Protein AF-A0A926FMB8-F1 (afdb_monomer_lite)

Foldseek 3Di:
DDQDPQAFPPVQADPVLVVLLVVLLVVLLQFFPAWDDDPFAIKTKGFPDPVNVVSLVSNCVSVCSGRVQWDWDWADDPPDRIIIITIGGPPPNRVVCVVSVVSSHVSNVPDQWDKDQQDLVCLVVACVLCVPVPDDPPCVSVCSRVKIFTDHPNHTDDIDD

Secondary structure (DSSP, 8-state):
-----SS--TTSS-HHHHHHHHHHHHHHHHH--EEEEETTEEEEEEE--HHHHHHHHHHHHHHHHHSTT-EEEEEE-TT-SEEEEEEE-STTHHHHHHHHHHHHHHGGGTTT-EEEEP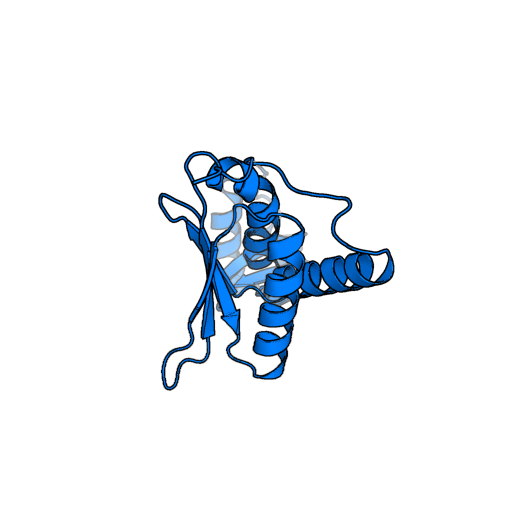PGGGHHHHHHHHTTS----TTTGGGGGG-EEEEETTEEEEEE-

Structure (mmCIF, N/CA/C/O backbone):
data_AF-A0A926FMB8-F1
#
_entry.id   AF-A0A926FMB8-F1
#
loop_
_atom_site.group_PDB
_atom_site.id
_atom_site.type_symbol
_atom_site.label_atom_id
_atom_site.label_a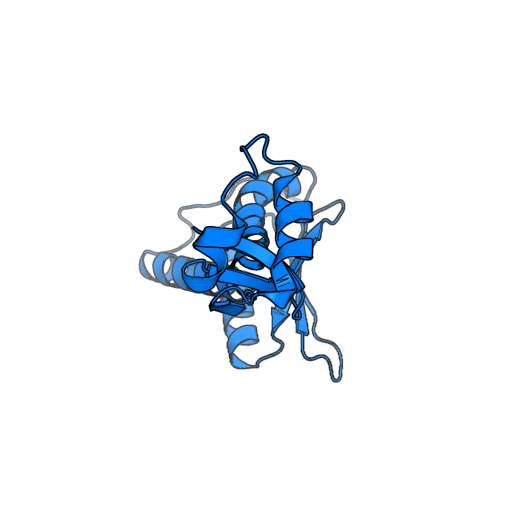lt_id
_atom_site.label_comp_id
_atom_site.label_asym_id
_atom_site.label_entity_id
_atom_site.label_seq_id
_atom_site.pdbx_PDB_ins_code
_atom_site.Cartn_x
_atom_site.Cartn_y
_atom_site.Cartn_z
_atom_site.occupancy
_atom_site.B_iso_or_equiv
_atom_site.auth_seq_id
_atom_site.auth_comp_id
_atom_site.auth_asym_id
_atom_site.auth_atom_id
_atom_site.pdbx_PDB_model_num
ATOM 1 N N . MET A 1 1 ? -21.311 8.962 21.527 1.00 39.84 1 MET A N 1
ATOM 2 C CA . MET A 1 1 ? -20.317 8.255 20.694 1.00 39.84 1 MET A CA 1
ATOM 3 C C . MET A 1 1 ? -19.155 9.208 20.516 1.00 39.84 1 MET A C 1
ATOM 5 O O . MET A 1 1 ? -19.338 10.227 19.864 1.00 39.84 1 MET A O 1
ATOM 9 N N . SER A 1 2 ? -18.034 8.979 21.199 1.00 44.12 2 SER A N 1
ATOM 10 C CA . SER A 1 2 ? -16.868 9.854 21.060 1.00 44.12 2 SER A CA 1
ATOM 11 C C . SER A 1 2 ? -16.324 9.702 19.646 1.00 44.12 2 SER A C 1
ATOM 13 O O . SER A 1 2 ? -15.881 8.618 19.276 1.00 44.12 2 SER A O 1
ATOM 15 N N . ALA A 1 3 ? -16.427 10.758 18.842 1.00 62.28 3 ALA A N 1
ATOM 16 C CA . ALA A 1 3 ? -15.776 10.816 17.545 1.00 62.28 3 ALA A CA 1
ATOM 17 C C . ALA A 1 3 ? -14.263 10.739 17.785 1.00 62.28 3 ALA A C 1
ATOM 19 O O . ALA A 1 3 ? -13.701 11.625 18.432 1.00 62.28 3 ALA A O 1
ATOM 20 N N . SER A 1 4 ? -13.617 9.664 17.324 1.00 67.12 4 SER A N 1
ATOM 21 C CA . SER A 1 4 ? -12.155 9.627 17.263 1.00 67.12 4 SER A CA 1
ATOM 22 C C . SER A 1 4 ? -11.691 10.846 16.464 1.00 67.12 4 SER A C 1
ATOM 24 O O . SER A 1 4 ? -12.266 11.114 15.403 1.00 67.12 4 SER A O 1
ATOM 26 N N . PRO A 1 5 ? -10.696 11.605 16.950 1.00 83.31 5 PRO A N 1
ATOM 27 C CA . PRO A 1 5 ? -10.167 12.721 16.185 1.00 83.31 5 PRO A CA 1
ATOM 28 C C . PRO A 1 5 ? -9.643 12.211 14.837 1.00 83.31 5 PRO A C 1
ATOM 30 O O . PRO A 1 5 ? -9.076 11.120 14.757 1.00 83.31 5 PRO A O 1
ATOM 33 N N . LEU A 1 6 ? -9.819 13.014 13.786 1.00 90.19 6 LEU A N 1
ATOM 34 C CA . LEU A 1 6 ? -9.215 12.799 12.466 1.00 90.19 6 LEU A CA 1
ATOM 35 C C . LEU A 1 6 ? -7.712 13.096 12.530 1.00 90.19 6 LEU A C 1
ATOM 37 O O . LEU A 1 6 ? -7.229 14.086 11.987 1.00 90.19 6 LEU A O 1
ATOM 41 N N . ALA A 1 7 ? -6.990 12.283 13.291 1.00 89.56 7 ALA A N 1
ATOM 42 C CA . ALA A 1 7 ? -5.566 12.425 13.529 1.00 89.56 7 ALA A CA 1
ATOM 43 C C . ALA A 1 7 ? -4.957 11.068 13.876 1.00 89.56 7 ALA A C 1
ATOM 45 O O . ALA A 1 7 ? -5.558 10.267 14.599 1.00 89.56 7 ALA A O 1
ATOM 46 N N . CYS A 1 8 ? -3.744 10.829 13.385 1.00 90.81 8 CYS A N 1
ATOM 47 C CA . CYS A 1 8 ? -2.988 9.648 13.764 1.00 90.81 8 CYS A CA 1
ATOM 48 C C . CYS A 1 8 ? -2.293 9.860 15.120 1.00 90.81 8 CYS A C 1
ATOM 50 O O . CYS A 1 8 ? -1.766 10.928 15.434 1.00 90.81 8 CYS A O 1
ATOM 52 N N . ARG A 1 9 ? -2.300 8.811 15.932 1.00 93.38 9 ARG A N 1
ATOM 53 C CA . ARG A 1 9 ? -1.596 8.637 17.195 1.00 93.38 9 ARG A CA 1
ATOM 54 C C . ARG A 1 9 ? -0.198 8.094 16.923 1.00 93.38 9 ARG A C 1
ATOM 56 O O . ARG A 1 9 ? 0.050 6.892 16.992 1.00 93.38 9 ARG A O 1
ATOM 63 N N . LEU A 1 10 ? 0.727 8.995 16.608 1.00 87.81 10 LEU A N 1
ATOM 64 C CA . LEU A 1 10 ? 2.100 8.628 16.241 1.00 87.81 10 LEU A CA 1
ATOM 65 C C . LEU A 1 10 ? 2.864 7.919 17.369 1.00 87.81 10 LEU A C 1
ATOM 67 O O . LEU A 1 10 ? 3.842 7.230 17.101 1.00 87.81 10 LEU A O 1
ATOM 71 N N . ASP A 1 11 ? 2.422 8.062 18.617 1.00 91.81 11 ASP A N 1
ATOM 72 C CA . ASP A 1 11 ? 2.970 7.421 19.811 1.00 91.81 11 ASP A CA 1
ATOM 73 C C . ASP A 1 11 ? 2.377 6.028 20.098 1.00 91.81 11 ASP A C 1
ATOM 75 O O . ASP A 1 11 ? 2.880 5.330 20.974 1.00 91.81 11 ASP A O 1
ATOM 79 N N . ALA A 1 12 ? 1.350 5.595 19.355 1.00 94.69 12 ALA A N 1
ATOM 80 C CA . ALA A 1 12 ? 0.618 4.358 19.635 1.00 94.69 12 ALA A CA 1
ATOM 81 C C . ALA A 1 12 ? 1.416 3.071 19.381 1.00 94.69 12 ALA A C 1
ATOM 83 O O . ALA A 1 12 ? 1.035 2.017 19.896 1.00 94.69 12 ALA A O 1
ATOM 84 N N . LEU A 1 13 ? 2.483 3.143 18.583 1.00 96.44 13 LEU A N 1
ATOM 85 C CA . LEU A 1 13 ? 3.352 2.017 18.240 1.00 96.44 13 LEU A CA 1
ATOM 86 C C . LEU A 1 13 ? 4.707 2.147 18.949 1.00 96.44 13 LEU A C 1
ATOM 88 O O . LEU A 1 13 ? 5.266 3.237 19.029 1.00 96.44 13 LEU A O 1
ATOM 92 N N . GLY A 1 14 ? 5.269 1.047 19.444 1.00 96.94 14 GLY A N 1
ATOM 93 C CA . GLY A 1 14 ? 6.644 0.990 19.950 1.00 96.94 14 GLY A CA 1
ATOM 94 C C . GLY A 1 14 ? 7.697 1.054 18.828 1.00 96.94 14 GLY A C 1
ATOM 95 O O . GLY A 1 14 ? 7.356 0.998 17.649 1.00 96.94 14 GLY A O 1
ATOM 96 N N . PRO A 1 15 ? 9.002 1.155 19.146 1.00 96.19 15 PRO A N 1
ATOM 97 C CA . PRO A 1 15 ? 10.061 1.208 18.130 1.00 96.19 15 PRO A CA 1
ATOM 98 C C . PRO A 1 15 ? 10.096 -0.004 17.186 1.00 96.19 15 PRO A C 1
ATOM 100 O O . PRO A 1 15 ? 10.298 0.161 15.987 1.00 96.19 15 PRO A O 1
ATOM 103 N N . GLU A 1 16 ? 9.890 -1.214 17.709 1.00 97.00 16 GLU A N 1
ATOM 104 C CA . GLU A 1 16 ? 9.829 -2.441 16.900 1.00 97.00 16 GLU A CA 1
ATOM 105 C C . GLU A 1 16 ? 8.580 -2.489 16.027 1.00 97.00 16 GLU A C 1
ATOM 107 O O . GLU A 1 16 ? 8.675 -2.752 14.832 1.00 97.00 16 GLU A O 1
ATOM 112 N N . GLU A 1 17 ? 7.430 -2.140 16.599 1.00 97.50 17 GLU A N 1
ATOM 113 C CA . GLU A 1 17 ? 6.160 -2.064 15.878 1.00 97.50 17 GLU A CA 1
ATOM 114 C C . GLU A 1 17 ? 6.215 -1.024 14.755 1.00 97.50 17 GLU A C 1
ATOM 116 O O . GLU A 1 17 ? 5.743 -1.297 13.660 1.00 97.50 17 GLU A O 1
ATOM 121 N N . ARG A 1 18 ? 6.856 0.133 14.978 1.00 96.44 18 ARG A N 1
ATOM 122 C CA . ARG A 1 18 ? 7.098 1.142 13.934 1.00 96.44 18 ARG A CA 1
ATOM 123 C C . ARG A 1 18 ? 7.975 0.611 12.802 1.00 96.44 18 ARG A C 1
ATOM 125 O O . ARG A 1 18 ? 7.697 0.898 11.643 1.00 96.44 18 ARG A O 1
ATOM 132 N N . ARG A 1 19 ? 9.021 -0.166 13.113 1.00 96.75 19 ARG A N 1
ATOM 133 C CA . ARG A 1 19 ? 9.862 -0.803 12.083 1.00 96.75 19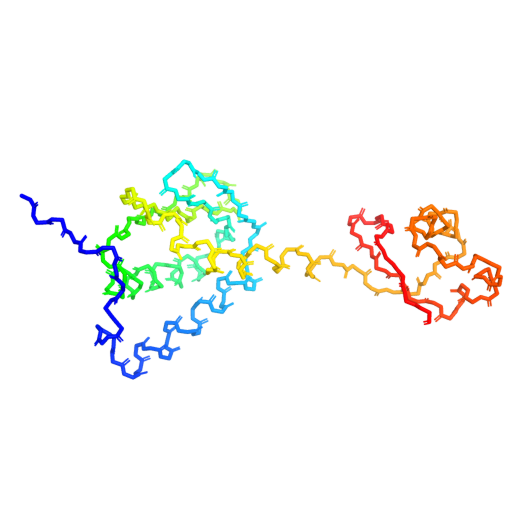 ARG A CA 1
ATOM 134 C C . ARG A 1 19 ? 9.066 -1.813 11.263 1.00 96.75 19 ARG A C 1
ATOM 136 O O . ARG A 1 19 ? 9.132 -1.767 10.040 1.00 96.75 19 ARG A O 1
ATOM 143 N N . ARG A 1 20 ? 8.295 -2.678 11.928 1.00 97.19 20 ARG A N 1
ATOM 144 C CA . ARG A 1 20 ? 7.443 -3.668 11.258 1.00 97.19 20 ARG A CA 1
ATOM 145 C C . ARG A 1 20 ? 6.349 -3.002 10.426 1.00 97.19 20 ARG A C 1
ATOM 147 O O . ARG A 1 20 ? 6.108 -3.414 9.301 1.00 97.19 20 ARG A O 1
ATOM 154 N N . HIS A 1 21 ? 5.725 -1.948 10.946 1.00 96.31 21 HIS A N 1
ATOM 155 C CA . HIS A 1 21 ? 4.736 -1.153 10.220 1.00 96.31 21 HIS A CA 1
ATOM 156 C C . HIS A 1 21 ? 5.332 -0.548 8.946 1.00 96.31 21 HIS A C 1
ATOM 158 O O . HIS A 1 21 ? 4.766 -0.736 7.877 1.00 96.31 21 HIS A O 1
ATOM 164 N N . ALA A 1 22 ? 6.509 0.079 9.029 1.00 94.19 22 ALA A N 1
ATOM 165 C CA . ALA A 1 22 ? 7.190 0.644 7.864 1.00 94.19 22 ALA A CA 1
ATOM 166 C C . ALA A 1 22 ? 7.583 -0.420 6.820 1.00 94.19 22 ALA A C 1
ATOM 168 O O . ALA A 1 22 ? 7.447 -0.184 5.620 1.00 94.19 22 ALA A O 1
ATOM 169 N N . GLU A 1 23 ? 8.050 -1.591 7.264 1.00 96.31 23 GLU A N 1
ATOM 170 C CA . GLU A 1 23 ? 8.334 -2.733 6.386 1.00 96.31 23 GLU A CA 1
ATOM 171 C C . GLU A 1 23 ? 7.071 -3.183 5.640 1.00 96.31 23 GLU A C 1
ATOM 173 O O . GLU A 1 23 ? 7.076 -3.268 4.415 1.00 96.31 23 GLU A O 1
ATOM 178 N N . LEU A 1 24 ? 5.974 -3.400 6.367 1.00 96.44 24 LEU A N 1
ATOM 179 C CA . LEU A 1 24 ? 4.701 -3.833 5.800 1.00 96.44 24 LEU A CA 1
ATOM 180 C C . LEU A 1 24 ? 4.094 -2.798 4.844 1.00 96.44 24 LEU A C 1
ATOM 182 O O . LEU A 1 24 ? 3.609 -3.174 3.778 1.00 96.44 24 LEU A O 1
ATOM 186 N N . THR A 1 25 ? 4.167 -1.506 5.181 1.00 93.75 25 THR A N 1
ATOM 187 C CA . THR A 1 25 ? 3.752 -0.409 4.291 1.00 93.75 25 THR A CA 1
ATOM 188 C C . THR A 1 25 ? 4.519 -0.473 2.974 1.00 93.75 25 THR A C 1
ATOM 190 O O . THR A 1 25 ? 3.909 -0.454 1.908 1.00 93.75 25 THR A O 1
ATOM 193 N N . ARG A 1 26 ? 5.846 -0.647 3.023 1.00 91.81 26 ARG A N 1
ATOM 194 C CA . ARG A 1 26 ? 6.670 -0.781 1.814 1.00 91.81 26 ARG A CA 1
ATOM 195 C C . ARG A 1 26 ? 6.299 -2.021 1.000 1.00 91.81 26 ARG A C 1
ATOM 197 O O . ARG A 1 26 ? 6.250 -1.956 -0.226 1.00 91.81 26 ARG A O 1
ATOM 204 N N . THR A 1 27 ? 6.041 -3.152 1.653 1.00 91.81 27 THR A N 1
ATOM 205 C CA . THR A 1 27 ? 5.599 -4.368 0.956 1.00 91.81 27 THR A CA 1
ATOM 206 C C . THR A 1 27 ? 4.256 -4.136 0.256 1.00 91.81 27 THR A C 1
ATOM 208 O O . THR A 1 27 ? 4.101 -4.531 -0.899 1.00 91.81 27 THR A O 1
ATOM 211 N N . LEU A 1 28 ? 3.311 -3.441 0.903 1.00 92.00 28 LEU A N 1
ATOM 212 C CA . LEU A 1 28 ? 2.042 -3.036 0.291 1.00 92.00 28 LEU A CA 1
ATOM 213 C C . LEU A 1 28 ? 2.248 -2.111 -0.914 1.00 92.00 28 LEU A C 1
ATOM 215 O O . LEU A 1 28 ? 1.647 -2.354 -1.955 1.00 92.00 28 LEU A O 1
ATOM 219 N N . GLU A 1 29 ? 3.127 -1.114 -0.818 1.00 89.44 29 GLU A N 1
ATOM 220 C CA . GLU A 1 29 ? 3.469 -0.207 -1.928 1.00 89.44 29 GLU A CA 1
ATOM 221 C C . GLU A 1 29 ? 4.018 -0.928 -3.149 1.00 89.44 29 GLU A C 1
ATOM 223 O O . GLU A 1 29 ? 3.556 -0.682 -4.264 1.00 89.44 29 GLU A O 1
ATOM 228 N N . VAL A 1 30 ? 4.962 -1.842 -2.943 1.00 86.94 30 VAL A N 1
ATOM 229 C CA . VAL A 1 30 ? 5.611 -2.574 -4.037 1.00 86.94 30 VAL A CA 1
ATOM 230 C C . VAL A 1 30 ? 4.666 -3.591 -4.674 1.00 86.94 30 VAL A C 1
ATOM 232 O O . VAL A 1 30 ? 4.733 -3.840 -5.873 1.00 86.94 30 VAL A O 1
ATOM 235 N N . ARG A 1 31 ? 3.788 -4.216 -3.884 1.00 89.62 31 ARG A N 1
ATOM 236 C CA . ARG A 1 31 ? 2.964 -5.337 -4.359 1.00 89.62 31 ARG A CA 1
ATOM 237 C C . ARG A 1 31 ? 1.518 -4.974 -4.674 1.00 89.62 31 ARG A C 1
ATOM 239 O O . ARG A 1 31 ? 0.791 -5.830 -5.183 1.00 89.62 31 ARG A O 1
ATOM 246 N N . ALA A 1 32 ? 1.086 -3.746 -4.397 1.00 90.19 32 ALA A N 1
ATOM 247 C CA . ALA A 1 32 ? -0.235 -3.266 -4.778 1.00 90.19 32 ALA A CA 1
ATOM 248 C C . ALA A 1 32 ? -0.450 -3.399 -6.296 1.00 90.19 32 ALA A C 1
ATOM 250 O O . ALA A 1 32 ? 0.348 -2.967 -7.122 1.00 90.19 32 ALA A O 1
ATOM 251 N N . LEU A 1 33 ? -1.578 -3.994 -6.673 1.00 87.44 33 LEU A N 1
ATOM 252 C CA . LEU A 1 33 ? -1.967 -4.239 -8.062 1.00 87.44 33 LEU A CA 1
ATOM 253 C C . LEU A 1 33 ? -2.744 -3.071 -8.667 1.00 87.44 33 LEU A C 1
ATOM 255 O O . LEU A 1 33 ? -2.954 -3.037 -9.881 1.00 87.44 33 LEU A O 1
ATOM 259 N N . GLY A 1 34 ? -3.212 -2.147 -7.832 1.00 86.56 34 GLY A N 1
ATOM 260 C CA . GLY A 1 34 ? -3.955 -0.962 -8.231 1.00 86.56 34 GLY A CA 1
ATOM 261 C C . GLY A 1 34 ? -4.692 -0.321 -7.063 1.00 86.56 34 GLY A C 1
ATOM 262 O O . GLY A 1 34 ? -4.881 -0.937 -6.017 1.00 86.56 34 GLY A O 1
ATOM 263 N N . VAL A 1 35 ? -5.118 0.921 -7.275 1.00 91.25 35 VAL A N 1
ATOM 264 C CA . VAL A 1 35 ? -5.899 1.700 -6.316 1.00 91.25 35 VAL A CA 1
ATOM 265 C C . VAL A 1 35 ? -7.124 2.264 -7.024 1.00 91.25 35 VAL A C 1
ATOM 267 O O . VAL A 1 35 ? -7.010 2.805 -8.123 1.00 91.25 35 VAL A O 1
ATOM 270 N N . GLU A 1 36 ? -8.275 2.168 -6.374 1.00 91.81 36 GLU A N 1
ATOM 271 C CA . GLU A 1 36 ? -9.530 2.799 -6.771 1.00 91.81 36 GLU A CA 1
ATOM 272 C C . GLU A 1 36 ? -9.974 3.793 -5.689 1.00 91.81 36 GLU A C 1
ATOM 274 O O . GLU A 1 36 ? -9.867 3.516 -4.492 1.00 91.81 36 GLU A O 1
ATOM 279 N N . GLU A 1 37 ? -10.466 4.965 -6.095 1.00 94.44 37 GLU A N 1
ATOM 280 C CA . GLU A 1 37 ? -11.035 5.936 -5.161 1.00 94.44 37 GLU A CA 1
ATOM 281 C C . GLU A 1 37 ? -12.498 5.615 -4.840 1.00 94.44 37 GLU A C 1
ATOM 283 O O . GLU A 1 37 ? -13.312 5.418 -5.737 1.00 94.44 37 GLU A O 1
ATOM 288 N N . LEU A 1 38 ? -12.858 5.692 -3.561 1.00 94.12 38 LEU A N 1
ATOM 289 C CA . LEU A 1 38 ? -14.242 5.678 -3.089 1.00 94.12 38 LEU A CA 1
ATOM 290 C C . LEU A 1 38 ? -14.666 7.083 -2.631 1.00 94.12 38 LEU A C 1
ATOM 292 O O . LEU A 1 38 ? -13.805 7.938 -2.395 1.00 94.12 38 LEU A O 1
ATOM 296 N N . PRO A 1 39 ? -15.970 7.367 -2.460 1.00 93.81 39 PRO A N 1
ATOM 297 C CA . PRO A 1 39 ? -16.420 8.629 -1.869 1.00 93.81 39 PRO A CA 1
ATOM 298 C C . PRO A 1 39 ? -15.845 8.892 -0.467 1.00 93.81 39 PRO A C 1
ATOM 300 O O . PRO A 1 39 ? -15.546 10.035 -0.135 1.00 93.81 39 PRO A O 1
ATOM 303 N N . ASP A 1 40 ? -15.645 7.840 0.327 1.00 92.94 40 ASP A N 1
ATOM 304 C CA . ASP A 1 40 ? -15.241 7.874 1.738 1.00 92.94 40 ASP A CA 1
ATOM 305 C C . ASP A 1 40 ? -13.856 7.250 2.005 1.00 92.94 40 ASP A C 1
ATOM 307 O O . ASP A 1 40 ? -13.483 7.020 3.159 1.00 92.94 40 ASP A O 1
ATOM 311 N N . GLY A 1 41 ? -13.077 6.969 0.956 1.00 95.44 41 GLY A N 1
ATOM 312 C CA . GLY A 1 41 ? -11.789 6.297 1.102 1.00 95.44 41 GLY A CA 1
ATOM 313 C C . GLY A 1 41 ? -11.226 5.735 -0.197 1.00 95.44 41 GLY A C 1
ATOM 314 O O . GLY A 1 41 ? -11.344 6.358 -1.253 1.00 95.44 41 GLY A O 1
ATOM 315 N N . PHE A 1 42 ? -10.602 4.562 -0.108 1.00 95.94 42 PHE A N 1
ATOM 316 C CA . PHE A 1 42 ? -9.907 3.899 -1.209 1.00 95.94 42 PHE A CA 1
ATOM 317 C C . PHE A 1 42 ? -10.035 2.374 -1.131 1.00 95.94 42 PHE A C 1
ATOM 319 O O . PHE A 1 42 ? -10.205 1.800 -0.052 1.00 95.94 42 PHE A O 1
ATOM 326 N N . VAL A 1 43 ? -9.897 1.717 -2.281 1.00 95.00 43 VAL A N 1
ATOM 327 C CA . VAL A 1 43 ? -9.681 0.271 -2.391 1.00 95.00 43 VAL A CA 1
ATOM 328 C C . VAL A 1 43 ? -8.311 0.033 -2.999 1.00 95.00 43 VAL A C 1
ATOM 330 O O . VAL A 1 43 ? -8.009 0.552 -4.068 1.00 95.00 43 VAL A O 1
ATOM 333 N N . VAL A 1 44 ? -7.493 -0.773 -2.336 1.00 93.75 44 VAL A N 1
ATOM 334 C CA . VAL A 1 44 ? -6.202 -1.239 -2.837 1.00 93.75 44 VAL A CA 1
ATOM 335 C C . VAL A 1 44 ? -6.359 -2.699 -3.243 1.00 93.75 44 VAL A C 1
ATOM 337 O O . VAL A 1 44 ? -6.679 -3.556 -2.421 1.00 93.75 44 VAL A O 1
ATOM 340 N N . ALA A 1 45 ? -6.157 -2.992 -4.523 1.00 92.50 45 ALA A N 1
ATOM 341 C CA . ALA A 1 45 ? -6.103 -4.362 -5.010 1.00 92.50 45 ALA A CA 1
ATOM 342 C C . ALA A 1 45 ? -4.733 -4.961 -4.676 1.00 92.50 45 ALA A C 1
ATOM 344 O O . ALA A 1 45 ? -3.706 -4.359 -4.977 1.00 92.50 45 ALA A O 1
ATOM 345 N N . ILE A 1 46 ? -4.709 -6.157 -4.097 1.00 92.75 46 ILE A N 1
ATOM 346 C CA . ILE A 1 46 ? -3.492 -6.861 -3.679 1.00 92.75 46 ILE A CA 1
ATOM 347 C C . ILE A 1 46 ? -3.504 -8.324 -4.156 1.00 92.75 46 ILE A C 1
ATOM 349 O O . ILE A 1 46 ? -4.585 -8.865 -4.394 1.00 92.75 46 ILE A O 1
ATOM 353 N N . PRO A 1 47 ? -2.350 -8.998 -4.323 1.00 91.81 47 PRO A N 1
ATOM 354 C CA . PRO A 1 47 ? -2.302 -10.434 -4.595 1.00 91.81 47 PRO A CA 1
ATOM 355 C C . PRO A 1 47 ? -2.999 -11.250 -3.500 1.00 91.81 47 PRO A C 1
ATOM 357 O O . PRO A 1 47 ? -2.799 -10.999 -2.313 1.00 91.81 47 PRO A O 1
ATOM 360 N N . ALA A 1 48 ? -3.781 -12.262 -3.884 1.00 91.75 48 ALA A N 1
ATOM 361 C CA . ALA A 1 48 ? -4.447 -13.174 -2.944 1.00 91.75 48 ALA A CA 1
ATOM 362 C C . ALA A 1 48 ? -3.526 -14.321 -2.475 1.00 91.75 48 ALA A C 1
ATOM 364 O O . ALA A 1 48 ? -3.938 -15.474 -2.360 1.00 91.75 48 ALA A O 1
ATOM 365 N N . GLU A 1 49 ? -2.253 -14.019 -2.236 1.00 92.19 49 GLU A N 1
ATOM 366 C CA . GLU A 1 49 ? -1.271 -14.982 -1.737 1.00 92.19 49 GLU A CA 1
ATOM 367 C C . GLU A 1 49 ? -1.367 -15.069 -0.212 1.00 92.19 49 GLU A C 1
ATOM 369 O O . GLU A 1 49 ? -1.396 -14.048 0.471 1.00 92.19 49 GLU A O 1
ATOM 374 N N . ALA A 1 50 ? -1.392 -16.282 0.348 1.00 91.56 50 ALA A N 1
ATOM 375 C CA . ALA A 1 50 ? -1.656 -16.479 1.777 1.00 91.56 50 ALA A CA 1
ATOM 376 C C . ALA A 1 50 ? -0.682 -15.725 2.702 1.00 91.56 50 ALA A C 1
ATOM 378 O O . ALA A 1 50 ? -1.081 -15.276 3.773 1.00 91.56 50 ALA A O 1
ATOM 379 N N . GLU A 1 51 ? 0.587 -15.600 2.311 1.00 93.12 51 GLU A N 1
ATOM 380 C CA . GLU A 1 51 ? 1.584 -14.818 3.049 1.00 93.12 51 GLU A CA 1
ATOM 381 C C . GLU A 1 51 ? 1.290 -13.322 2.982 1.00 93.12 51 GLU A C 1
ATOM 383 O O . GLU A 1 51 ? 1.223 -12.667 4.018 1.00 93.12 51 GLU A O 1
ATOM 388 N N . PHE A 1 52 ? 0.979 -12.810 1.793 1.00 93.38 52 PHE A N 1
ATOM 389 C CA . PHE A 1 52 ? 0.694 -11.394 1.621 1.00 93.38 52 PHE A CA 1
ATOM 390 C C . PHE A 1 52 ? -0.615 -10.957 2.290 1.00 93.38 52 PHE A C 1
ATOM 392 O O . PHE A 1 52 ? -0.716 -9.848 2.807 1.00 93.38 52 PHE A O 1
ATOM 399 N N . LEU A 1 53 ? -1.608 -11.847 2.360 1.00 94.19 53 LEU A N 1
ATOM 400 C CA . LEU A 1 53 ? -2.834 -11.605 3.123 1.00 94.19 53 LEU A CA 1
ATOM 401 C C . LEU A 1 53 ? -2.568 -11.498 4.633 1.00 94.19 53 LEU A C 1
ATOM 403 O O . LEU A 1 53 ? -3.225 -10.704 5.304 1.00 94.19 53 LEU A O 1
ATOM 407 N N . ARG A 1 54 ? -1.609 -12.267 5.170 1.00 95.81 54 ARG A N 1
ATOM 408 C CA . ARG A 1 54 ? -1.188 -12.141 6.576 1.00 95.81 54 ARG A CA 1
ATOM 409 C C . ARG A 1 54 ? -0.474 -10.818 6.816 1.00 95.81 54 ARG A C 1
ATOM 411 O O . ARG A 1 54 ? -0.836 -10.116 7.751 1.00 95.81 54 ARG A O 1
ATOM 418 N N . ASP A 1 55 ? 0.450 -10.446 5.935 1.00 96.12 55 ASP A N 1
ATOM 419 C CA . ASP A 1 55 ? 1.132 -9.151 6.001 1.00 96.12 55 ASP A CA 1
ATOM 420 C C . ASP A 1 55 ? 0.139 -7.976 5.947 1.00 96.12 55 ASP A C 1
ATOM 422 O O . ASP A 1 55 ? 0.240 -7.039 6.739 1.00 96.12 55 ASP A O 1
ATOM 426 N N . ALA A 1 56 ? -0.869 -8.040 5.069 1.00 96.06 56 ALA A N 1
ATOM 427 C CA . ALA A 1 56 ? -1.922 -7.029 4.995 1.00 96.06 56 ALA A CA 1
ATOM 428 C C . ALA A 1 56 ? -2.746 -6.952 6.293 1.00 96.06 56 ALA A C 1
ATOM 430 O O . ALA A 1 56 ? -3.051 -5.856 6.764 1.00 96.06 56 ALA A O 1
ATOM 431 N N . ALA A 1 57 ? -3.083 -8.095 6.898 1.00 97.00 57 ALA A N 1
ATOM 432 C CA . ALA A 1 57 ? -3.807 -8.137 8.167 1.00 97.00 57 ALA A CA 1
ATOM 433 C C . ALA A 1 57 ? -2.972 -7.586 9.340 1.00 97.00 57 ALA A C 1
ATOM 435 O O . ALA A 1 57 ? -3.487 -6.803 10.142 1.00 97.00 57 ALA A O 1
ATOM 436 N N . ASP A 1 58 ? -1.685 -7.935 9.416 1.00 97.69 58 ASP A N 1
ATOM 437 C CA . ASP A 1 58 ? -0.750 -7.397 10.412 1.00 97.69 58 ASP A CA 1
ATOM 438 C C . ASP A 1 58 ? -0.613 -5.877 10.268 1.00 97.69 58 ASP A C 1
ATOM 440 O O . ASP A 1 58 ? -0.639 -5.135 11.255 1.00 97.69 58 ASP A O 1
ATOM 444 N N . TRP A 1 59 ? -0.526 -5.399 9.025 1.00 97.75 59 TRP A N 1
ATOM 445 C CA . TRP A 1 59 ? -0.479 -3.977 8.725 1.00 97.75 59 TRP A CA 1
ATOM 446 C C . TRP A 1 59 ? -1.751 -3.265 9.190 1.00 97.75 59 TRP A C 1
ATOM 448 O O . TRP A 1 59 ? -1.650 -2.269 9.901 1.00 97.75 59 TRP A O 1
ATOM 458 N N . MET A 1 60 ? -2.939 -3.805 8.884 1.00 97.19 60 MET A N 1
ATOM 459 C CA . MET A 1 60 ? -4.224 -3.253 9.341 1.00 97.1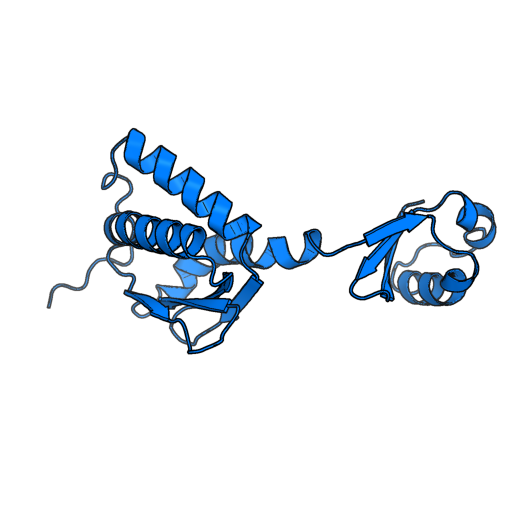9 60 MET A CA 1
ATOM 460 C C . MET A 1 60 ? -4.294 -3.149 10.870 1.00 97.19 60 MET A C 1
ATOM 462 O O . MET A 1 60 ? -4.834 -2.177 11.399 1.00 97.19 60 MET A O 1
ATOM 466 N N . ALA A 1 61 ? -3.751 -4.131 11.596 1.00 97.38 61 ALA A N 1
ATOM 467 C CA . ALA A 1 61 ? -3.742 -4.123 13.057 1.00 97.38 61 ALA A CA 1
ATOM 468 C C . ALA A 1 61 ? -2.850 -3.008 13.636 1.00 97.38 61 ALA A C 1
ATOM 470 O O . ALA A 1 61 ? -3.218 -2.365 14.625 1.00 97.38 61 ALA A O 1
ATOM 471 N N . LEU A 1 62 ? -1.691 -2.755 13.021 1.00 97.50 62 LEU A N 1
ATOM 472 C CA . LEU A 1 62 ? -0.788 -1.664 13.403 1.00 97.50 62 LEU A CA 1
ATOM 473 C C . LEU A 1 62 ? -1.354 -0.300 12.988 1.00 97.50 62 LEU A C 1
ATOM 475 O O . LEU A 1 62 ? -1.408 0.626 13.802 1.00 97.50 62 LEU A O 1
ATOM 479 N N . GLU A 1 63 ? -1.841 -0.194 11.755 1.00 95.81 63 GLU A N 1
ATOM 480 C CA . GLU A 1 63 ? -2.429 1.024 11.205 1.00 95.81 63 GLU A CA 1
ATOM 481 C C . GLU A 1 63 ? -3.691 1.426 11.971 1.00 95.81 63 GLU A C 1
ATOM 483 O O . GLU A 1 63 ? -3.852 2.592 12.301 1.00 95.81 63 GLU A O 1
ATOM 488 N N . GLY A 1 64 ? -4.550 0.487 12.373 1.00 95.31 64 GLY A N 1
ATOM 489 C CA . GLY A 1 64 ? -5.736 0.790 13.180 1.00 95.31 64 GLY A CA 1
ATOM 490 C C . GLY A 1 64 ? -5.419 1.360 14.568 1.00 95.31 64 GLY A C 1
ATOM 491 O O . GLY A 1 64 ? -6.237 2.075 15.147 1.00 95.31 64 GLY A O 1
ATOM 492 N N . ARG A 1 65 ? -4.221 1.101 15.107 1.00 95.94 65 ARG A N 1
ATOM 493 C CA . ARG A 1 65 ? -3.731 1.761 16.330 1.00 95.94 65 ARG A CA 1
ATOM 494 C C . ARG A 1 65 ? -3.145 3.138 16.033 1.00 95.94 65 ARG A C 1
ATOM 496 O O . ARG A 1 65 ? -3.367 4.063 16.816 1.00 95.94 65 ARG A O 1
ATOM 503 N N . CYS A 1 66 ? -2.405 3.258 14.929 1.00 94.56 66 CYS A N 1
ATOM 504 C CA . CYS A 1 66 ? -1.820 4.512 14.467 1.00 94.56 66 CYS A CA 1
ATOM 505 C C . CYS A 1 66 ? -2.908 5.516 14.064 1.00 94.56 66 CYS A C 1
ATOM 507 O O . CYS A 1 66 ? -2.925 6.627 14.565 1.00 94.56 66 CYS A O 1
ATOM 509 N N . CYS A 1 67 ? -3.879 5.134 13.245 1.00 94.25 67 CYS A N 1
ATOM 510 C CA . CYS A 1 67 ? -4.930 5.993 12.711 1.00 94.25 67 CYS A CA 1
ATOM 511 C C . CYS A 1 67 ? -6.314 5.404 13.072 1.00 94.25 67 CYS A C 1
ATOM 513 O O . CYS A 1 67 ? -7.014 4.842 12.228 1.00 94.25 67 CYS A O 1
ATOM 515 N N . PRO A 1 68 ? -6.755 5.547 14.340 1.00 94.44 68 PRO A N 1
ATOM 516 C CA . PRO A 1 68 ? -7.934 4.862 14.894 1.00 94.44 68 PRO A CA 1
ATOM 517 C C . PRO A 1 68 ? -9.288 5.387 14.389 1.00 94.44 68 PRO A C 1
ATOM 519 O O . PRO A 1 68 ? -10.341 4.973 14.872 1.00 94.44 68 PRO A O 1
ATOM 522 N N . PHE A 1 69 ? -9.279 6.345 13.464 1.00 93.12 69 PHE A N 1
ATOM 523 C CA . PHE A 1 69 ? -10.467 6.839 12.767 1.00 93.12 69 PHE A CA 1
ATOM 524 C C . PHE A 1 69 ? -10.759 6.049 11.482 1.00 93.12 69 PHE A C 1
ATOM 526 O O . PHE A 1 69 ? -11.815 6.244 10.880 1.00 93.12 69 PHE A O 1
ATOM 533 N N . LEU A 1 70 ? -9.834 5.189 11.049 1.00 94.81 70 LEU A N 1
ATOM 534 C CA . LEU A 1 70 ? -9.975 4.383 9.846 1.00 94.81 70 LEU A CA 1
ATOM 535 C C . LEU A 1 70 ? -10.731 3.081 10.114 1.00 94.81 70 LEU A C 1
ATOM 537 O O . LEU A 1 70 ? -10.612 2.450 11.165 1.00 94.81 70 LEU A O 1
ATOM 541 N N . ARG A 1 71 ? -11.485 2.663 9.103 1.00 95.88 71 ARG A N 1
ATOM 542 C CA . ARG A 1 71 ? -12.139 1.366 8.992 1.00 95.88 71 ARG A CA 1
ATOM 543 C C . ARG A 1 71 ? -11.479 0.594 7.859 1.00 95.88 71 ARG A C 1
ATOM 545 O O . ARG A 1 71 ? -11.393 1.095 6.735 1.00 95.88 71 ARG A O 1
ATOM 552 N N . PHE A 1 72 ? -11.072 -0.631 8.169 1.00 96.31 72 PHE A N 1
ATOM 553 C CA . PHE A 1 72 ? -10.389 -1.525 7.244 1.00 96.31 72 PHE A CA 1
ATOM 554 C C . PHE A 1 72 ? -11.266 -2.727 6.921 1.00 96.31 72 PHE A C 1
ATOM 556 O O . PHE A 1 72 ? -11.924 -3.277 7.804 1.00 96.31 72 PHE A O 1
ATOM 563 N N . GLU A 1 73 ? -11.235 -3.163 5.669 1.00 96.69 73 GLU A N 1
ATOM 564 C CA . GLU A 1 73 ? -11.845 -4.418 5.236 1.00 96.69 73 GLU A CA 1
ATOM 565 C C . GLU A 1 73 ? -10.868 -5.143 4.322 1.00 96.69 73 GLU A C 1
ATOM 567 O O . GLU A 1 73 ? -10.308 -4.529 3.417 1.00 96.69 73 GLU A O 1
ATOM 572 N N . LEU A 1 74 ? -10.694 -6.444 4.532 1.00 94.94 74 LEU A N 1
ATOM 573 C CA . LEU A 1 74 ? -9.952 -7.304 3.621 1.00 94.94 74 LEU A CA 1
ATOM 574 C C . LEU A 1 74 ? -10.930 -8.306 3.011 1.00 94.94 74 LEU A C 1
ATOM 576 O O . LEU A 1 74 ? -11.460 -9.169 3.709 1.00 94.94 74 LEU A O 1
ATOM 580 N N . VAL A 1 75 ? -11.192 -8.160 1.716 1.00 92.88 75 VAL A N 1
ATOM 581 C CA . VAL A 1 75 ? -12.173 -8.958 0.976 1.00 92.88 75 VAL A CA 1
ATOM 582 C C . VAL A 1 75 ? -11.442 -9.846 -0.023 1.00 92.88 75 VAL A C 1
ATOM 584 O O . VAL A 1 75 ? -10.648 -9.363 -0.827 1.00 92.88 75 VAL A O 1
ATOM 587 N N . PHE A 1 76 ? -11.718 -11.146 0.012 1.00 86.00 76 PHE A N 1
ATOM 588 C CA . PHE A 1 76 ? -11.221 -12.124 -0.952 1.00 86.00 76 PHE A CA 1
ATOM 589 C C . PHE A 1 76 ? -12.403 -12.943 -1.480 1.00 86.00 76 PHE A C 1
ATOM 591 O O . PHE A 1 76 ? -13.230 -13.422 -0.706 1.00 86.00 76 PHE A O 1
ATOM 598 N N . GLU A 1 77 ? -12.504 -13.081 -2.800 1.00 78.56 77 GLU A N 1
ATOM 599 C CA . GLU A 1 77 ? -13.584 -13.829 -3.452 1.00 78.56 77 GLU A CA 1
ATOM 600 C C . GLU A 1 77 ? -13.116 -15.227 -3.878 1.00 78.56 77 GLU A C 1
ATOM 602 O O . GLU A 1 77 ? -11.925 -15.480 -4.079 1.00 78.56 77 GLU A O 1
ATOM 607 N N . ALA A 1 78 ? -14.061 -16.160 -4.015 1.00 71.69 78 ALA A N 1
ATOM 608 C CA . ALA A 1 78 ? -13.757 -17.525 -4.432 1.00 71.69 78 ALA A CA 1
ATOM 609 C C . ALA A 1 78 ? -13.077 -17.540 -5.814 1.00 71.69 78 ALA A C 1
ATOM 611 O O . ALA A 1 78 ? -13.540 -16.890 -6.746 1.00 71.69 78 ALA A O 1
ATOM 612 N N . ALA A 1 79 ? -11.987 -18.304 -5.937 1.00 66.12 79 ALA A N 1
ATOM 613 C CA . ALA A 1 79 ? -11.161 -18.407 -7.147 1.00 66.12 79 ALA A CA 1
ATOM 614 C C . ALA A 1 79 ? -10.514 -17.089 -7.637 1.00 66.12 79 ALA A C 1
ATOM 616 O O . ALA A 1 79 ? -9.948 -17.060 -8.731 1.00 66.12 79 ALA A O 1
ATOM 617 N N . ALA A 1 80 ? -10.538 -16.014 -6.840 1.00 70.25 80 ALA A N 1
ATOM 618 C CA . ALA A 1 80 ? -9.865 -14.770 -7.188 1.00 70.25 80 ALA A CA 1
ATOM 619 C C . ALA A 1 80 ? -8.353 -14.863 -6.922 1.00 70.25 80 ALA A C 1
ATOM 621 O O . ALA A 1 80 ? -7.913 -15.244 -5.840 1.00 70.25 80 ALA A O 1
ATOM 622 N N . SER A 1 81 ? -7.542 -14.442 -7.896 1.00 81.25 81 SER A N 1
ATOM 623 C CA . SER A 1 81 ? -6.090 -14.264 -7.726 1.00 81.25 81 SER A CA 1
ATOM 624 C C . SER A 1 81 ? -5.724 -12.959 -7.003 1.00 81.25 81 SER A C 1
ATOM 626 O O . SER A 1 81 ? -4.546 -12.670 -6.785 1.00 81.25 81 SER A O 1
ATOM 628 N N . ARG A 1 82 ? -6.728 -12.152 -6.640 1.00 89.69 82 ARG A N 1
ATOM 629 C CA . ARG A 1 82 ? -6.583 -10.829 -6.027 1.00 89.69 82 ARG A CA 1
ATOM 630 C C . ARG A 1 82 ? -7.551 -10.669 -4.861 1.00 89.69 82 ARG A C 1
ATOM 632 O O . ARG A 1 82 ? -8.669 -11.172 -4.914 1.00 89.69 82 ARG A O 1
ATOM 639 N N . ALA A 1 83 ? -7.122 -9.933 -3.848 1.00 93.94 83 ALA A N 1
ATOM 640 C CA . ALA A 1 83 ? -7.944 -9.474 -2.741 1.00 93.94 83 ALA A CA 1
ATOM 641 C C . ALA A 1 83 ? -8.051 -7.943 -2.762 1.00 93.94 83 ALA A C 1
ATOM 643 O O . ALA A 1 83 ? -7.252 -7.250 -3.397 1.00 93.94 83 ALA A O 1
ATOM 644 N N . GLN A 1 84 ? -9.062 -7.420 -2.081 1.00 94.75 84 GLN A N 1
ATOM 645 C CA . GLN A 1 84 ? -9.329 -5.995 -1.950 1.00 94.75 84 GLN A CA 1
ATOM 646 C C . GLN A 1 84 ? -9.119 -5.573 -0.500 1.00 94.75 84 GLN A C 1
ATOM 648 O O . GLN A 1 84 ? -9.824 -6.039 0.394 1.00 94.75 84 GLN A O 1
ATOM 653 N N . LEU A 1 85 ? -8.176 -4.664 -0.278 1.00 95.88 85 LEU A N 1
ATOM 654 C CA . LEU A 1 85 ? -7.996 -3.964 0.986 1.00 95.88 85 LEU A CA 1
ATOM 655 C C . LEU A 1 85 ? -8.712 -2.613 0.899 1.00 95.88 85 LEU A C 1
ATOM 657 O O . LEU A 1 85 ? -8.290 -1.726 0.161 1.00 95.88 85 LEU A O 1
ATOM 661 N N . ARG A 1 86 ? -9.811 -2.447 1.632 1.00 96.31 86 ARG A N 1
ATOM 662 C CA . ARG A 1 86 ? -10.578 -1.196 1.677 1.00 96.31 86 ARG A CA 1
ATOM 663 C C . ARG A 1 86 ? -10.160 -0.384 2.890 1.00 96.31 86 ARG A C 1
ATOM 665 O O . ARG A 1 86 ? -10.137 -0.911 4.000 1.00 96.31 86 ARG A O 1
ATOM 672 N N . LEU A 1 87 ? -9.890 0.898 2.676 1.00 96.06 87 LEU A N 1
ATOM 673 C CA . LEU A 1 87 ? -9.568 1.870 3.715 1.00 96.06 87 LEU A CA 1
ATOM 674 C C . LEU A 1 87 ? -10.584 3.001 3.624 1.00 96.06 87 LEU A C 1
ATOM 676 O O . LEU A 1 87 ? -10.618 3.720 2.629 1.00 96.06 87 LEU A O 1
ATOM 680 N N . THR A 1 88 ? -11.426 3.147 4.640 1.00 95.81 88 THR A N 1
ATOM 681 C CA . THR A 1 88 ? -12.488 4.167 4.677 1.00 95.81 88 THR A CA 1
ATOM 682 C C . THR A 1 88 ? -12.476 4.890 6.011 1.00 95.81 88 THR A C 1
ATOM 684 O O . THR A 1 88 ? -11.914 4.393 6.985 1.00 95.81 88 THR A O 1
ATOM 687 N N . GLY A 1 89 ? -13.088 6.064 6.085 1.00 93.50 89 GLY A N 1
ATOM 688 C CA . GLY A 1 89 ? -13.174 6.807 7.336 1.00 93.50 89 GLY A CA 1
ATOM 689 C C . GLY A 1 89 ? -14.267 7.870 7.313 1.00 93.50 89 GLY A C 1
ATOM 690 O O . GLY A 1 89 ? -14.979 8.013 6.319 1.00 93.50 89 GLY A O 1
ATOM 691 N N . PRO A 1 90 ? -14.432 8.618 8.415 1.00 94.25 90 PRO A N 1
ATOM 692 C CA . PRO A 1 90 ? -15.401 9.705 8.476 1.00 94.25 90 PRO A CA 1
ATOM 693 C C . PRO A 1 90 ? -15.026 10.853 7.524 1.00 94.25 90 PRO A C 1
ATOM 695 O O . PRO A 1 90 ? -13.938 10.886 6.949 1.00 94.25 90 PRO A O 1
ATOM 698 N N . GLN A 1 91 ? -15.933 11.820 7.360 1.00 91.94 91 GLN A N 1
ATOM 699 C CA . GLN A 1 91 ? -15.721 12.991 6.503 1.00 91.94 91 GLN A CA 1
ATOM 700 C C . GLN A 1 91 ? -14.362 13.657 6.784 1.00 91.94 91 GLN A C 1
ATOM 702 O O . GLN A 1 91 ? -14.075 13.990 7.927 1.00 91.94 91 GLN A O 1
ATOM 707 N N . GLY A 1 92 ? -13.540 13.861 5.750 1.00 90.12 92 GLY A N 1
ATOM 708 C CA . GLY A 1 92 ? -12.183 14.412 5.871 1.00 90.12 92 GLY A CA 1
ATOM 709 C C . GLY A 1 92 ? -11.067 13.364 5.998 1.00 90.12 92 GLY A C 1
ATOM 710 O O . GLY A 1 92 ? -9.901 13.691 5.792 1.00 90.12 92 GLY A O 1
ATOM 711 N N . ALA A 1 93 ? -11.388 12.097 6.290 1.00 92.19 93 ALA A N 1
ATOM 712 C CA . ALA A 1 93 ? -10.389 11.026 6.355 1.00 92.19 93 ALA A CA 1
ATOM 713 C C . ALA A 1 93 ? -9.761 10.738 4.984 1.00 92.19 93 ALA A C 1
ATOM 715 O O . ALA A 1 93 ? -8.559 10.495 4.893 1.00 92.19 93 ALA A O 1
ATOM 716 N N . LYS A 1 94 ? -10.554 10.809 3.907 1.00 92.19 94 LYS A N 1
ATOM 717 C CA . LYS A 1 94 ? -10.073 10.593 2.537 1.00 92.19 94 LYS A CA 1
ATOM 718 C C . LYS A 1 94 ? -8.976 11.592 2.158 1.00 92.19 94 LYS A C 1
ATOM 720 O O . LYS A 1 94 ? -7.989 11.213 1.534 1.00 92.19 94 LYS A O 1
ATOM 725 N N . GLU A 1 95 ? -9.128 12.856 2.545 1.00 90.69 95 GLU A N 1
ATOM 726 C CA . GLU A 1 95 ? -8.139 13.908 2.300 1.00 90.69 95 GLU A CA 1
ATOM 727 C C . GLU A 1 95 ? -6.809 13.611 2.995 1.00 90.69 95 GLU A C 1
ATOM 729 O O . GLU A 1 95 ? -5.764 13.793 2.374 1.00 90.69 95 GLU A O 1
ATOM 734 N N . LEU A 1 96 ? -6.852 13.108 4.235 1.00 87.88 96 LEU A N 1
ATOM 735 C CA . LEU A 1 96 ? -5.658 12.696 4.979 1.00 87.88 96 LEU A CA 1
ATOM 736 C C . LEU A 1 96 ? -4.977 11.475 4.350 1.00 87.88 96 LEU A C 1
ATOM 738 O O . LEU A 1 96 ? -3.758 11.439 4.248 1.00 87.88 96 LEU A O 1
ATOM 742 N N . LEU A 1 97 ? -5.757 10.503 3.873 1.00 87.62 97 LEU A N 1
ATOM 743 C CA . LEU A 1 97 ? -5.239 9.296 3.219 1.00 87.62 97 LEU A CA 1
ATOM 744 C C . LEU A 1 97 ? -4.603 9.563 1.844 1.00 87.62 97 LEU A C 1
ATOM 746 O O . LEU A 1 97 ? -3.839 8.739 1.344 1.00 87.62 97 LEU A O 1
ATOM 750 N N . ARG A 1 98 ? -4.929 10.686 1.194 1.00 87.44 98 ARG A N 1
ATOM 751 C CA . ARG A 1 98 ? -4.574 10.938 -0.211 1.00 87.44 98 ARG A CA 1
ATOM 752 C C . ARG A 1 98 ? -3.058 11.013 -0.450 1.00 87.44 98 ARG A C 1
ATOM 754 O O . ARG A 1 98 ? -2.621 10.632 -1.536 1.00 87.44 98 ARG A O 1
ATOM 761 N N . SER A 1 99 ? -2.262 11.491 0.513 1.00 77.00 99 SER A N 1
ATOM 762 C CA . SER A 1 99 ? -0.791 11.496 0.399 1.00 77.00 99 SER A CA 1
ATOM 763 C C . SER A 1 99 ? -0.221 10.081 0.417 1.00 77.00 99 SER A C 1
ATOM 765 O O . SER A 1 99 ? 0.545 9.729 -0.477 1.00 77.00 99 SER A O 1
ATOM 767 N N . GLU A 1 100 ? -0.663 9.264 1.371 1.00 78.69 100 GLU A N 1
ATOM 768 C CA . GLU A 1 100 ? -0.195 7.886 1.569 1.00 78.69 100 GLU A CA 1
ATOM 769 C C . GLU A 1 100 ? -0.588 6.995 0.382 1.00 78.69 100 GLU A C 1
ATOM 771 O O . GLU A 1 100 ? 0.220 6.278 -0.203 1.00 78.69 100 GLU A O 1
ATOM 776 N N . ILE A 1 101 ? -1.834 7.118 -0.076 1.00 83.12 101 ILE A N 1
ATOM 777 C CA . ILE A 1 101 ? -2.365 6.328 -1.193 1.00 83.12 101 ILE A CA 1
ATOM 778 C C . ILE A 1 101 ? -1.725 6.711 -2.539 1.00 83.12 101 ILE A C 1
ATOM 780 O O . ILE A 1 101 ? -1.636 5.894 -3.465 1.00 83.12 101 ILE A O 1
ATOM 784 N N . ARG A 1 102 ? -1.229 7.945 -2.681 1.00 74.69 102 ARG A N 1
ATOM 785 C CA . ARG A 1 102 ? -0.481 8.341 -3.881 1.00 74.69 102 ARG A CA 1
ATOM 786 C C . ARG A 1 102 ? 0.816 7.536 -4.026 1.00 74.69 102 ARG A C 1
ATOM 788 O O . ARG A 1 102 ? 1.184 7.229 -5.158 1.00 74.69 102 ARG A O 1
ATOM 795 N N . ALA A 1 103 ? 1.472 7.163 -2.927 1.00 70.88 103 ALA A N 1
ATOM 796 C CA . ALA A 1 103 ? 2.645 6.289 -2.972 1.00 70.88 103 ALA A CA 1
ATOM 797 C C . ALA A 1 103 ? 2.270 4.883 -3.482 1.00 70.88 103 ALA A C 1
ATOM 799 O O . ALA A 1 103 ? 2.885 4.393 -4.429 1.00 70.88 103 ALA A O 1
ATOM 800 N N . LEU A 1 104 ? 1.173 4.312 -2.965 1.00 71.38 104 LEU A N 1
ATOM 801 C CA . LEU A 1 104 ? 0.629 3.004 -3.371 1.00 71.38 104 LEU A CA 1
ATOM 802 C C . LEU A 1 104 ? 0.190 2.945 -4.850 1.00 71.38 104 LEU A C 1
ATOM 804 O O . LEU A 1 104 ? 0.251 1.896 -5.482 1.00 71.38 104 LEU A O 1
ATOM 808 N N . SER A 1 105 ? -0.286 4.057 -5.416 1.00 64.69 105 SER A N 1
ATOM 809 C CA . SER A 1 105 ? -0.748 4.121 -6.816 1.00 64.69 105 SER A CA 1
ATOM 810 C C . SER A 1 105 ? 0.358 4.446 -7.826 1.00 64.69 105 SER A C 1
ATOM 812 O O . SER A 1 105 ? 0.182 4.210 -9.024 1.00 64.69 105 SER A O 1
ATOM 814 N N . ALA A 1 106 ? 1.501 4.969 -7.371 1.00 58.34 106 ALA A N 1
ATOM 815 C CA . ALA A 1 106 ? 2.626 5.319 -8.234 1.00 58.34 106 ALA A CA 1
ATOM 816 C C . ALA A 1 106 ? 3.448 4.098 -8.683 1.00 58.34 106 ALA A C 1
ATOM 818 O O . ALA A 1 106 ? 3.960 4.123 -9.804 1.00 58.34 106 ALA A O 1
ATOM 819 N N . SER A 1 107 ? 3.523 3.033 -7.873 1.00 54.75 107 SER A N 1
ATOM 820 C CA . SER A 1 107 ? 4.270 1.795 -8.185 1.00 54.75 107 SER A CA 1
ATOM 821 C C . SER A 1 107 ? 3.757 1.086 -9.442 1.00 54.75 107 SER A C 1
ATOM 823 O O . SER A 1 107 ? 4.514 0.506 -10.217 1.00 54.75 107 SER A O 1
ATOM 825 N N . ARG A 1 108 ? 2.468 1.253 -9.756 1.00 52.72 108 ARG A N 1
ATOM 826 C CA . ARG A 1 108 ? 1.868 0.735 -10.991 1.00 52.72 108 ARG A CA 1
ATOM 827 C C . ARG A 1 108 ? 2.432 1.353 -12.268 1.00 52.72 108 ARG A C 1
ATOM 829 O O . ARG A 1 108 ? 2.299 0.760 -13.335 1.00 52.72 108 ARG A O 1
ATOM 836 N N . ARG A 1 109 ? 3.017 2.551 -12.185 1.00 50.69 109 ARG A N 1
ATOM 837 C CA . ARG A 1 109 ? 3.683 3.150 -13.339 1.00 50.69 109 ARG A CA 1
ATOM 838 C C . ARG A 1 109 ? 5.090 2.606 -13.542 1.00 50.69 109 ARG A C 1
ATOM 840 O O . ARG A 1 109 ? 5.608 2.885 -14.600 1.00 50.69 109 ARG A O 1
ATOM 847 N N . SER A 1 110 ? 5.716 1.889 -12.607 1.00 52.03 110 SER A N 1
ATOM 848 C CA . SER A 1 110 ? 7.123 1.484 -12.765 1.00 52.03 110 SER A CA 1
ATOM 849 C C . SER A 1 110 ? 7.353 -0.005 -13.029 1.00 52.03 110 SER A C 1
ATOM 851 O O . SER A 1 110 ? 8.351 -0.335 -13.662 1.00 52.03 110 SER A O 1
ATOM 853 N N . ASP A 1 111 ? 6.458 -0.905 -12.609 1.00 55.16 111 ASP A N 1
ATOM 854 C CA . ASP A 1 111 ? 6.896 -2.293 -12.356 1.00 55.16 111 ASP A CA 1
ATOM 855 C C . ASP A 1 111 ? 6.449 -3.351 -13.386 1.00 55.16 111 ASP A C 1
ATOM 857 O O . ASP A 1 111 ? 6.746 -4.532 -13.224 1.00 55.16 111 ASP A O 1
ATOM 861 N N . ALA A 1 112 ? 5.778 -2.966 -14.474 1.00 61.50 112 ALA A N 1
ATOM 862 C CA . ALA A 1 112 ? 5.392 -3.891 -15.553 1.00 61.50 112 ALA A CA 1
ATOM 863 C C . ALA A 1 112 ? 5.938 -3.462 -16.921 1.00 61.50 112 ALA A C 1
ATOM 865 O O . ALA A 1 112 ? 5.268 -3.623 -17.945 1.00 61.50 112 ALA A O 1
ATOM 866 N N . TRP A 1 113 ? 7.131 -2.867 -16.936 1.00 75.12 113 TRP A N 1
ATOM 867 C CA . TRP A 1 113 ? 7.801 -2.509 -18.176 1.00 75.12 113 TRP A CA 1
ATOM 868 C C . TRP A 1 113 ? 8.871 -3.527 -18.531 1.00 75.12 113 TRP A C 1
ATOM 870 O O . TRP A 1 113 ? 9.853 -3.700 -17.813 1.00 75.12 113 TRP A O 1
ATOM 880 N N . GLU A 1 114 ? 8.698 -4.174 -19.676 1.00 82.75 114 GLU A N 1
ATOM 881 C CA . GLU A 1 114 ? 9.790 -4.892 -20.311 1.00 82.75 114 GLU A CA 1
ATOM 882 C C . GLU A 1 114 ? 10.743 -3.854 -20.910 1.00 82.75 114 GLU A C 1
ATOM 884 O O . GLU A 1 114 ? 10.383 -3.129 -21.845 1.00 82.75 114 GLU A O 1
ATOM 889 N N . ILE A 1 115 ? 11.944 -3.763 -20.337 1.00 86.06 115 ILE A N 1
ATOM 890 C CA . ILE A 1 115 ? 13.021 -2.914 -20.845 1.00 86.06 115 ILE A CA 1
ATOM 891 C C . ILE A 1 115 ? 13.941 -3.765 -21.714 1.00 86.06 115 ILE A C 1
ATOM 893 O O . ILE A 1 115 ? 14.476 -4.776 -21.263 1.00 86.06 115 ILE A O 1
ATOM 897 N N . GLY A 1 116 ? 14.163 -3.338 -22.952 1.00 89.62 116 GLY A N 1
ATOM 898 C CA . GLY A 1 116 ? 15.092 -4.003 -23.861 1.00 89.62 116 GLY A CA 1
ATOM 899 C C . GLY A 1 116 ? 15.483 -3.108 -25.030 1.00 89.62 116 GLY A C 1
ATOM 900 O O . GLY A 1 116 ? 15.014 -1.970 -25.094 1.00 89.62 116 GLY A O 1
ATOM 901 N N . PRO A 1 117 ? 16.307 -3.604 -25.966 1.00 92.38 117 PRO A N 1
ATOM 902 C CA . PRO A 1 117 ? 16.672 -2.856 -27.165 1.00 92.38 117 PRO A CA 1
ATOM 903 C C . PRO A 1 117 ? 15.423 -2.397 -27.916 1.00 92.38 117 PRO A C 1
ATOM 905 O O . PRO A 1 117 ? 14.459 -3.163 -28.035 1.00 92.38 117 PRO A O 1
ATOM 908 N N . LEU A 1 118 ? 15.418 -1.155 -28.394 1.00 91.88 118 LEU A N 1
ATOM 909 C CA . LEU A 1 118 ? 14.412 -0.699 -29.342 1.00 91.88 118 LEU A CA 1
ATOM 910 C C . LEU A 1 118 ? 14.584 -1.484 -30.642 1.00 91.88 118 LEU A C 1
ATOM 912 O O . LEU A 1 118 ? 15.699 -1.682 -31.121 1.00 91.88 118 LEU A O 1
ATOM 916 N N . ARG A 1 119 ? 13.477 -1.973 -31.197 1.00 90.56 119 ARG A N 1
ATOM 917 C CA . ARG A 1 119 ? 13.513 -2.727 -32.446 1.00 90.56 119 ARG A CA 1
ATOM 918 C C . ARG A 1 119 ? 13.267 -1.781 -33.626 1.00 90.56 119 ARG A C 1
ATOM 920 O O . ARG A 1 119 ? 12.409 -0.905 -33.496 1.00 90.56 119 ARG A O 1
ATOM 927 N N . PRO A 1 120 ? 13.943 -1.948 -34.779 1.00 89.38 120 PRO A N 1
ATOM 928 C CA . PRO A 1 120 ? 13.720 -1.114 -35.964 1.00 89.38 120 PRO A CA 1
ATOM 929 C C . PRO A 1 120 ? 12.249 -0.985 -36.375 1.00 89.38 120 PRO A C 1
ATOM 931 O O . PRO A 1 120 ? 11.789 0.097 -36.736 1.00 89.38 120 PRO A O 1
ATOM 934 N N . GLU A 1 121 ? 11.472 -2.060 -36.242 1.00 91.19 121 GLU A N 1
ATOM 935 C CA . GLU A 1 121 ? 10.036 -2.073 -36.531 1.00 91.19 121 GLU A CA 1
ATOM 936 C C . GLU A 1 121 ? 9.180 -1.206 -35.587 1.00 91.19 121 GLU A C 1
ATOM 938 O O . GLU A 1 121 ? 8.031 -0.902 -35.904 1.00 91.19 121 GLU A O 1
ATOM 943 N N . GLU A 1 122 ? 9.714 -0.780 -34.440 1.00 91.62 122 GLU A N 1
ATOM 944 C CA . GLU A 1 122 ? 9.019 0.065 -33.463 1.00 91.62 122 GLU A CA 1
ATOM 945 C C . GLU A 1 122 ? 9.242 1.563 -33.700 1.00 91.62 122 GLU A C 1
ATOM 947 O O . GLU A 1 122 ? 8.601 2.381 -33.036 1.00 91.62 122 GLU A O 1
ATOM 952 N N . LEU A 1 123 ? 10.086 1.942 -34.668 1.00 89.56 123 LEU A N 1
ATOM 953 C CA . LEU A 1 123 ? 10.358 3.339 -35.015 1.00 89.56 123 LEU A CA 1
ATOM 954 C C . LEU A 1 123 ? 9.077 4.158 -35.287 1.00 89.56 123 LEU A C 1
ATOM 956 O O . LEU A 1 123 ? 8.956 5.248 -34.729 1.00 89.56 123 LEU A O 1
ATOM 960 N N . PRO A 1 124 ? 8.064 3.668 -36.033 1.00 90.50 124 PRO A N 1
ATOM 961 C CA . PRO A 1 124 ? 6.822 4.421 -36.219 1.00 90.50 124 PRO A CA 1
ATOM 962 C C . PRO A 1 124 ? 6.079 4.688 -34.904 1.00 90.50 124 PRO A C 1
ATOM 964 O O . PRO A 1 124 ? 5.532 5.770 -34.708 1.00 90.50 124 PRO A O 1
ATOM 967 N N . ALA A 1 125 ? 6.078 3.722 -33.980 1.00 89.44 125 ALA A N 1
ATOM 968 C CA . ALA A 1 125 ? 5.459 3.890 -32.668 1.00 89.44 125 ALA A CA 1
ATOM 969 C C . ALA A 1 125 ? 6.249 4.876 -31.794 1.00 89.44 125 ALA A C 1
ATOM 971 O O . ALA A 1 125 ? 5.649 5.648 -31.047 1.00 89.44 125 ALA A O 1
ATOM 972 N N . LEU A 1 126 ? 7.581 4.881 -31.909 1.00 88.94 126 LEU A N 1
ATOM 973 C CA . LEU A 1 126 ? 8.441 5.844 -31.230 1.00 88.94 126 LEU A CA 1
ATOM 974 C C . LEU A 1 126 ? 8.177 7.273 -31.714 1.00 88.94 126 LEU A C 1
ATOM 976 O O . LEU A 1 126 ? 8.024 8.169 -30.890 1.00 88.94 126 LEU A O 1
ATOM 980 N N . LEU A 1 127 ? 8.082 7.487 -33.028 1.00 88.19 127 LEU A N 1
ATOM 981 C CA . LEU A 1 127 ? 7.805 8.812 -33.590 1.00 88.19 127 LEU A CA 1
ATOM 982 C C . LEU A 1 127 ? 6.478 9.371 -33.058 1.00 88.19 127 LEU A C 1
ATOM 984 O O . LEU A 1 127 ? 6.452 10.497 -32.572 1.00 88.19 127 LEU A O 1
ATOM 988 N N . VAL A 1 128 ? 5.424 8.549 -33.011 1.00 88.00 128 VAL A N 1
ATOM 989 C CA . VAL A 1 128 ? 4.125 8.925 -32.421 1.00 88.00 128 VAL A CA 1
ATOM 990 C C . VAL A 1 128 ? 4.241 9.284 -30.932 1.00 88.00 128 VAL A C 1
ATOM 992 O O . VAL A 1 128 ? 3.589 10.217 -30.469 1.00 88.00 128 VAL A O 1
ATOM 995 N N . LEU A 1 129 ? 5.070 8.571 -30.159 1.00 84.81 129 LEU A N 1
ATOM 996 C CA . LEU A 1 129 ? 5.316 8.913 -28.751 1.00 84.81 129 LEU A CA 1
ATOM 997 C C . LEU A 1 129 ? 6.059 10.250 -28.600 1.00 84.81 129 LEU A C 1
ATOM 999 O O . LEU A 1 129 ? 5.783 11.004 -27.666 1.00 84.81 129 LEU A O 1
ATOM 1003 N N . LEU A 1 130 ? 6.996 10.544 -29.502 1.00 83.81 130 LEU A N 1
ATOM 1004 C CA . LEU A 1 130 ? 7.844 11.733 -29.436 1.00 83.81 130 LEU A CA 1
ATOM 1005 C C . LEU A 1 130 ? 7.195 12.990 -30.028 1.00 83.81 130 LEU A C 1
ATOM 1007 O O . LEU A 1 130 ? 7.601 14.089 -29.650 1.00 83.81 130 LEU A O 1
ATOM 1011 N N . GLU A 1 131 ? 6.174 12.870 -30.880 1.00 82.50 131 GLU A N 1
ATOM 1012 C CA . GLU A 1 131 ? 5.434 14.003 -31.468 1.00 82.50 131 GLU A CA 1
ATOM 1013 C C . GLU A 1 131 ? 4.932 15.011 -30.416 1.00 82.50 131 GLU A C 1
ATOM 1015 O O . GLU A 1 131 ? 4.911 16.217 -30.665 1.00 82.50 131 GLU A O 1
ATOM 1020 N N . GLY A 1 132 ? 4.593 14.548 -29.207 1.00 71.31 132 GLY A N 1
ATOM 1021 C CA . GLY A 1 132 ? 4.153 15.403 -28.097 1.00 71.31 132 GLY A CA 1
ATOM 1022 C C . GLY A 1 132 ? 5.274 16.028 -27.255 1.00 71.31 132 GLY A C 1
ATOM 1023 O O . GLY A 1 132 ? 4.982 16.816 -26.358 1.00 71.31 132 GLY A O 1
ATOM 1024 N N . SER A 1 133 ? 6.541 15.678 -27.501 1.00 73.94 133 SER A N 1
ATOM 1025 C CA . SER A 1 133 ? 7.676 16.072 -26.648 1.00 73.94 133 SER A CA 1
ATOM 1026 C C . SER A 1 133 ? 8.300 17.425 -27.008 1.00 73.94 133 SER A C 1
ATOM 1028 O O . SER A 1 133 ? 9.026 18.000 -26.199 1.00 73.94 133 SER A O 1
ATOM 1030 N N . GLY A 1 134 ? 8.039 17.939 -28.215 1.00 73.62 134 GLY A N 1
ATOM 1031 C CA . GLY A 1 134 ? 8.667 19.159 -28.733 1.00 73.62 134 GLY A CA 1
ATOM 1032 C C . GLY A 1 134 ? 10.159 19.020 -29.075 1.00 73.62 134 GLY A C 1
ATOM 1033 O O . GLY A 1 134 ? 10.798 20.024 -29.394 1.00 73.62 134 GLY A O 1
ATOM 1034 N N . LEU A 1 135 ? 10.720 17.807 -29.016 1.00 75.06 135 LEU A N 1
ATOM 1035 C CA . LEU A 1 135 ? 12.098 17.519 -29.414 1.00 75.06 135 LEU A CA 1
ATOM 1036 C C . LEU A 1 135 ? 12.216 17.341 -30.938 1.00 75.06 135 LEU A C 1
ATOM 1038 O O . LEU A 1 135 ? 11.276 16.864 -31.579 1.00 75.06 135 LEU A O 1
ATOM 1042 N N . PRO A 1 136 ? 13.364 17.698 -31.542 1.00 77.25 136 PRO A N 1
ATOM 1043 C CA . PRO A 1 136 ? 13.612 17.409 -32.947 1.00 77.25 136 PRO A CA 1
ATOM 1044 C C . PRO A 1 136 ? 13.665 15.893 -33.177 1.00 77.25 136 PRO A C 1
ATOM 1046 O O . PRO A 1 136 ? 14.408 15.184 -32.507 1.00 77.25 136 PRO A O 1
ATOM 1049 N N . LEU A 1 137 ? 12.892 15.410 -34.154 1.00 78.88 137 LEU A N 1
ATOM 1050 C CA . LEU A 1 137 ? 12.842 13.987 -34.528 1.00 78.88 137 LEU A CA 1
ATOM 1051 C C . LEU A 1 137 ? 13.946 13.582 -35.522 1.00 78.88 137 LEU A C 1
ATOM 1053 O O . LEU A 1 137 ? 14.099 12.404 -35.836 1.00 78.88 137 LEU A O 1
ATOM 1057 N N . ALA A 1 138 ? 14.705 14.548 -36.046 1.00 79.56 138 ALA A N 1
ATOM 1058 C CA . ALA A 1 138 ? 15.773 14.288 -37.007 1.00 79.56 138 ALA A CA 1
ATOM 1059 C C . ALA A 1 138 ? 16.913 13.483 -36.359 1.00 79.56 138 ALA A C 1
ATOM 1061 O O . ALA A 1 138 ? 17.379 13.840 -35.279 1.00 79.56 138 ALA A O 1
ATOM 1062 N N . GLY A 1 139 ? 17.363 12.420 -37.033 1.00 75.81 139 GLY A N 1
ATOM 1063 C CA . GLY A 1 139 ? 18.441 11.541 -36.561 1.00 75.81 139 GLY A CA 1
ATOM 1064 C C . GLY A 1 139 ? 18.008 10.482 -35.541 1.00 75.81 139 GLY A C 1
ATOM 1065 O O . GLY A 1 139 ? 18.824 9.665 -35.135 1.00 75.81 139 GLY A O 1
ATOM 1066 N N . VAL A 1 140 ? 16.730 10.436 -35.140 1.00 81.88 140 VAL A N 1
ATOM 1067 C CA . VAL A 1 140 ? 16.221 9.381 -34.239 1.00 81.88 140 VAL A CA 1
ATOM 1068 C C . VAL A 1 140 ? 16.388 7.992 -34.862 1.00 81.88 140 VAL A C 1
ATOM 1070 O O . VAL A 1 140 ? 16.736 7.043 -34.165 1.00 81.88 140 VAL A O 1
ATOM 1073 N N . GLU A 1 141 ? 16.193 7.885 -36.177 1.00 82.00 141 GLU A N 1
ATOM 1074 C CA . GLU A 1 141 ? 16.394 6.655 -36.951 1.00 82.00 141 GLU A CA 1
ATOM 1075 C C . GLU A 1 141 ? 17.831 6.115 -36.877 1.00 82.00 141 GLU A C 1
ATOM 1077 O O . GLU A 1 141 ? 18.015 4.902 -36.813 1.00 82.00 141 GLU A O 1
ATOM 1082 N N . ASP A 1 142 ? 18.829 6.996 -36.771 1.00 85.19 142 ASP A N 1
ATOM 1083 C CA . ASP A 1 142 ? 20.248 6.625 -36.690 1.00 85.19 142 ASP A CA 1
ATOM 1084 C C . ASP A 1 142 ? 20.638 6.053 -35.316 1.00 85.19 142 ASP A C 1
ATOM 1086 O O . ASP A 1 142 ? 21.691 5.432 -35.163 1.00 85.19 142 ASP A O 1
ATOM 1090 N N . HIS A 1 143 ? 19.793 6.256 -34.301 1.00 82.69 143 HIS A N 1
ATOM 1091 C CA . HIS A 1 143 ? 20.052 5.859 -32.916 1.00 82.69 143 HIS A CA 1
ATOM 1092 C C . HIS A 1 143 ? 19.204 4.678 -32.444 1.00 82.69 143 HIS A C 1
ATOM 1094 O O . HIS A 1 143 ? 19.341 4.256 -31.292 1.00 82.69 143 HIS A O 1
ATOM 1100 N N . VAL A 1 144 ? 18.366 4.112 -33.319 1.00 83.81 144 VAL A N 1
ATOM 1101 C CA . VAL A 1 144 ? 17.455 3.013 -32.973 1.00 83.81 144 VAL A CA 1
ATOM 1102 C C . VAL A 1 144 ? 18.203 1.816 -32.390 1.00 83.81 144 VAL A C 1
ATOM 1104 O O . VAL A 1 144 ? 17.806 1.302 -31.348 1.00 83.81 144 VAL A O 1
ATOM 1107 N N . ASP A 1 145 ? 19.334 1.445 -32.987 1.00 83.38 145 ASP A N 1
ATOM 1108 C CA . ASP A 1 145 ? 20.124 0.275 -32.578 1.00 83.38 145 ASP A CA 1
ATOM 1109 C C . ASP A 1 145 ? 20.806 0.439 -31.208 1.00 83.38 145 ASP A C 1
ATOM 1111 O O . ASP A 1 145 ? 21.226 -0.540 -30.588 1.00 83.38 145 ASP A O 1
ATOM 1115 N N . THR A 1 146 ? 20.924 1.677 -30.725 1.00 84.75 146 THR A N 1
ATOM 1116 C CA . THR A 1 146 ? 21.509 2.011 -29.417 1.00 84.75 146 THR A CA 1
ATOM 1117 C C . THR A 1 146 ? 20.465 2.380 -28.366 1.00 84.75 146 THR A C 1
ATOM 1119 O O . THR A 1 146 ? 20.794 2.474 -27.184 1.00 84.75 146 THR A O 1
ATOM 1122 N N . ALA A 1 147 ? 19.215 2.581 -28.781 1.00 88.31 147 ALA A N 1
ATOM 1123 C CA . ALA A 1 147 ? 18.137 3.018 -27.914 1.00 88.31 147 ALA A CA 1
ATOM 1124 C C . ALA A 1 147 ? 17.564 1.859 -27.088 1.00 88.31 147 ALA A C 1
ATOM 1126 O O . ALA A 1 147 ? 17.454 0.716 -27.540 1.00 88.31 147 ALA A O 1
ATOM 1127 N N . LEU A 1 148 ? 17.114 2.177 -25.876 1.00 91.50 148 LEU A N 1
ATOM 1128 C CA . LEU A 1 148 ? 16.288 1.289 -25.066 1.00 91.50 148 LEU A CA 1
ATOM 1129 C C . LEU A 1 148 ? 14.815 1.654 -25.217 1.00 91.50 148 LEU A C 1
ATOM 1131 O O . LEU A 1 148 ? 14.448 2.823 -25.322 1.00 91.50 148 LEU A O 1
ATOM 1135 N N . ALA A 1 149 ? 13.968 0.636 -25.171 1.00 91.75 149 ALA A N 1
ATOM 1136 C CA . ALA A 1 149 ? 12.522 0.726 -25.236 1.00 91.75 149 ALA A CA 1
ATOM 1137 C C . ALA A 1 149 ? 11.903 0.168 -23.955 1.00 91.75 149 ALA A C 1
ATOM 1139 O O . ALA A 1 149 ? 12.258 -0.927 -23.513 1.00 91.75 149 ALA A O 1
ATOM 1140 N N . ALA A 1 150 ? 10.943 0.904 -23.401 1.00 90.31 150 ALA A N 1
ATOM 1141 C CA . ALA A 1 150 ? 10.051 0.426 -22.356 1.00 90.31 150 ALA A CA 1
ATOM 1142 C C . ALA A 1 150 ? 8.738 -0.044 -22.986 1.00 90.31 150 ALA A C 1
ATOM 1144 O O . ALA A 1 150 ? 8.115 0.696 -23.759 1.00 90.31 150 ALA A O 1
ATOM 1145 N N . ARG A 1 151 ? 8.306 -1.265 -22.654 1.00 90.19 151 ARG A N 1
ATOM 1146 C CA . ARG A 1 151 ? 7.079 -1.868 -23.190 1.00 90.19 151 ARG A CA 1
ATOM 1147 C C . ARG A 1 151 ? 6.131 -2.287 -22.088 1.00 90.19 151 ARG A C 1
ATOM 1149 O O . ARG A 1 151 ? 6.545 -2.936 -21.138 1.00 90.19 151 ARG A O 1
ATOM 1156 N N . GLN A 1 152 ? 4.852 -1.987 -22.262 1.00 84.69 152 GLN A N 1
ATOM 1157 C CA . GLN A 1 152 ? 3.781 -2.451 -21.389 1.00 84.69 152 GLN A CA 1
ATOM 1158 C C . GLN A 1 152 ? 2.807 -3.283 -22.222 1.00 84.69 152 GLN A C 1
ATOM 1160 O O . GLN A 1 152 ? 2.322 -2.806 -23.249 1.00 84.69 152 GLN A O 1
ATOM 1165 N N . ASP A 1 153 ? 2.566 -4.533 -21.819 1.00 78.00 153 ASP A N 1
ATOM 1166 C CA . ASP A 1 153 ? 1.739 -5.495 -22.568 1.00 78.00 153 ASP A CA 1
ATOM 1167 C C . ASP A 1 153 ? 2.171 -5.636 -24.047 1.00 78.00 153 ASP A C 1
ATOM 1169 O O . ASP A 1 153 ? 1.353 -5.706 -24.962 1.00 78.00 153 ASP A O 1
ATOM 1173 N N . GLY A 1 154 ? 3.489 -5.613 -24.295 1.00 80.62 154 GLY A N 1
ATOM 1174 C CA . GLY A 1 154 ? 4.087 -5.698 -25.633 1.00 80.62 154 GLY A CA 1
ATOM 1175 C C . GLY A 1 154 ? 4.027 -4.409 -26.464 1.00 80.62 154 GLY A C 1
ATOM 1176 O O . GLY A 1 154 ? 4.595 -4.367 -27.555 1.00 80.62 154 GLY A O 1
ATOM 1177 N N . ARG A 1 155 ? 3.389 -3.343 -25.963 1.00 85.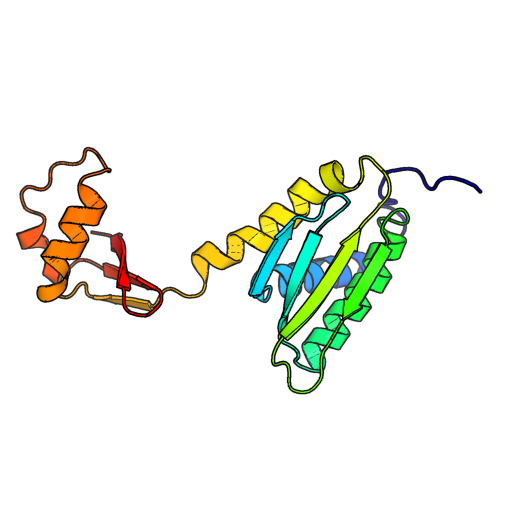44 155 ARG A N 1
ATOM 1178 C CA . ARG A 1 155 ? 3.295 -2.043 -26.639 1.00 85.44 155 ARG A CA 1
ATOM 1179 C C . ARG A 1 155 ? 4.393 -1.096 -26.165 1.00 85.44 155 ARG A C 1
ATOM 1181 O O . ARG A 1 155 ? 4.593 -0.954 -24.963 1.00 85.44 155 ARG A O 1
ATOM 1188 N N . LEU A 1 156 ? 5.044 -0.393 -27.093 1.00 88.62 156 LEU A N 1
ATOM 1189 C CA . LEU A 1 156 ? 5.999 0.669 -26.768 1.00 88.62 156 LEU A CA 1
ATOM 1190 C C . LEU A 1 156 ? 5.305 1.796 -25.980 1.00 88.62 156 LEU A C 1
ATOM 1192 O O . LEU A 1 156 ? 4.283 2.329 -26.418 1.00 88.62 156 LEU A O 1
ATOM 1196 N N . VAL A 1 157 ? 5.854 2.142 -24.815 1.00 88.12 157 VAL A N 1
ATOM 1197 C CA . VAL A 1 157 ? 5.348 3.214 -23.933 1.00 88.12 157 VAL A CA 1
ATOM 1198 C C . VAL A 1 157 ? 6.402 4.264 -23.591 1.00 88.12 157 VAL A C 1
ATOM 1200 O O . VAL A 1 157 ? 6.062 5.312 -23.049 1.00 88.12 157 VAL A O 1
ATOM 1203 N N . GLY A 1 158 ? 7.666 4.016 -23.929 1.00 86.69 158 GLY A N 1
ATOM 1204 C CA . GLY A 1 158 ? 8.750 4.971 -23.745 1.00 86.69 158 GLY A CA 1
ATOM 1205 C C . GLY A 1 158 ? 10.045 4.491 -24.385 1.00 86.69 158 GLY A C 1
ATOM 1206 O O . 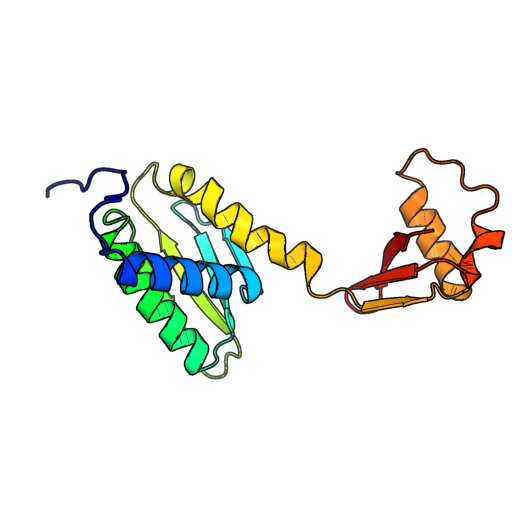GLY A 1 158 ? 10.176 3.319 -24.742 1.00 86.69 158 GLY A O 1
ATOM 1207 N N . SER A 1 159 ? 11.004 5.401 -24.517 1.00 88.06 159 SER A N 1
ATOM 1208 C CA . SER A 1 159 ? 12.354 5.090 -24.978 1.00 88.06 159 SER A CA 1
ATOM 1209 C C . SER A 1 159 ? 13.381 5.961 -24.257 1.00 88.06 159 SER A C 1
ATOM 1211 O O . SER A 1 159 ? 13.049 7.035 -23.750 1.00 88.06 159 SER A O 1
ATOM 1213 N N . ALA A 1 160 ? 14.616 5.472 -24.194 1.00 82.00 160 ALA A N 1
ATOM 1214 C CA . ALA A 1 160 ? 15.787 6.220 -23.763 1.00 82.00 160 ALA A CA 1
ATOM 1215 C C . ALA A 1 160 ? 16.873 6.085 -24.837 1.00 82.00 160 ALA A C 1
ATOM 1217 O O . ALA A 1 160 ? 17.124 4.980 -25.321 1.00 82.00 160 ALA A O 1
ATOM 1218 N N . VAL A 1 161 ? 17.477 7.212 -25.204 1.00 67.75 161 VAL A N 1
ATOM 1219 C CA . VAL A 1 161 ? 18.607 7.349 -26.137 1.00 67.75 161 VAL A CA 1
ATOM 1220 C C . VAL A 1 161 ? 19.757 8.046 -25.433 1.00 67.75 161 VAL A C 1
ATOM 1222 O O . VAL A 1 161 ? 19.467 8.929 -24.592 1.00 67.75 161 VAL A O 1
#

pLDDT: mean 86.58, std 11.51, range [39.84, 97.75]

Sequence (161 aa):
MSASPLACRLDALGPEERRRHAELTRTLEVRALGVEELPDGFVVAIPAEAEFLRDAADWMALEGRCCPFLRFELVFEAAASRAQLRLTGPQGAKELLRSEIRALSASRRSDAWEIGPLRPEELPALLVLLEGSGLPLAGVEDHVDTALAARQDGRLVGSAV

Radius of gyration: 21.14 Å; chains: 1; bounding box: 42×38×58 Å